Protein AF-A0A915JP11-F1 (afdb_monomer_lite)

Structure (mmCIF, N/CA/C/O backbone):
data_AF-A0A915JP11-F1
#
_entry.id   AF-A0A915JP11-F1
#
loop_
_atom_site.group_PDB
_atom_site.id
_atom_site.type_symbol
_atom_site.label_atom_id
_atom_site.label_alt_id
_atom_site.label_comp_id
_atom_site.label_asym_id
_atom_site.label_entity_id
_atom_site.label_seq_id
_atom_site.pdbx_PDB_ins_code
_atom_site.Cartn_x
_atom_site.Cartn_y
_atom_site.Cartn_z
_atom_site.occupancy
_atom_site.B_iso_or_equiv
_atom_site.auth_seq_id
_atom_site.auth_comp_id
_atom_site.auth_asym_id
_atom_site.auth_atom_id
_atom_site.pdbx_PDB_model_num
ATOM 1 N N . MET A 1 1 ? -31.292 -20.12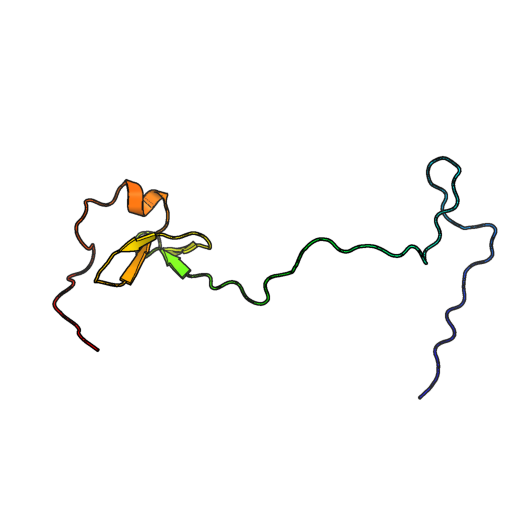7 31.439 1.00 42.88 1 MET A N 1
ATOM 2 C CA . MET A 1 1 ? -30.057 -19.320 31.314 1.00 42.88 1 MET A CA 1
ATOM 3 C C . MET A 1 1 ? -30.104 -18.273 32.416 1.00 42.88 1 MET A C 1
ATOM 5 O O . MET A 1 1 ? -31.109 -17.583 32.515 1.00 42.88 1 MET A O 1
ATOM 9 N N . LYS A 1 2 ? -29.148 -18.281 33.350 1.00 35.84 2 LYS A N 1
ATOM 10 C CA . LYS A 1 2 ? -29.234 -17.520 34.608 1.00 35.84 2 LYS A CA 1
ATOM 11 C C . LYS A 1 2 ? -28.911 -16.046 34.335 1.00 35.84 2 LYS A C 1
ATOM 13 O O . LYS A 1 2 ? -27.833 -15.752 33.833 1.00 35.84 2 LYS A O 1
ATOM 18 N N . GLY A 1 3 ? -29.850 -15.146 34.632 1.00 38.09 3 GLY A N 1
ATOM 19 C CA . GLY A 1 3 ? -29.633 -13.704 34.533 1.00 38.09 3 GLY A CA 1
ATOM 20 C C . GLY A 1 3 ? -28.613 -13.261 35.577 1.00 38.09 3 GLY A C 1
ATOM 21 O O . GLY A 1 3 ? -28.842 -13.423 36.774 1.00 38.09 3 GLY A O 1
ATOM 22 N N . HIS A 1 4 ? -27.472 -12.743 35.130 1.00 45.12 4 HIS A N 1
ATOM 23 C CA . HIS A 1 4 ? -26.507 -12.103 36.014 1.00 45.12 4 HIS A CA 1
ATOM 24 C C . HIS A 1 4 ? -27.085 -10.760 36.470 1.00 45.12 4 HIS A C 1
ATOM 26 O O . HIS A 1 4 ? -27.170 -9.812 35.692 1.00 45.12 4 HIS A O 1
ATOM 32 N N . SER A 1 5 ? -27.507 -10.688 37.732 1.00 46.62 5 SER A N 1
ATOM 33 C CA . SER A 1 5 ? -27.869 -9.427 38.376 1.00 46.62 5 SER A CA 1
ATOM 34 C C . SER A 1 5 ? -26.592 -8.614 38.580 1.00 46.62 5 SER A C 1
ATOM 36 O O . SER A 1 5 ? -25.774 -8.951 39.434 1.00 46.62 5 SER A O 1
ATOM 38 N N . ILE A 1 6 ? -26.404 -7.558 37.787 1.00 57.22 6 ILE A N 1
ATOM 39 C CA . ILE A 1 6 ? -25.338 -6.581 38.012 1.00 57.22 6 ILE A CA 1
ATOM 40 C C . ILE A 1 6 ? -25.601 -5.881 39.351 1.00 57.22 6 ILE A C 1
ATOM 42 O O . ILE A 1 6 ? -26.597 -5.181 39.525 1.00 57.22 6 ILE A O 1
ATOM 46 N N . HIS A 1 7 ? -24.752 -6.125 40.346 1.00 59.22 7 HIS A N 1
ATOM 47 C CA . HIS A 1 7 ? -24.826 -5.407 41.612 1.00 59.22 7 HIS A CA 1
ATOM 48 C C . HIS A 1 7 ? -24.224 -4.017 41.378 1.00 59.22 7 HIS A C 1
ATOM 50 O O . HIS A 1 7 ? -23.012 -3.879 41.227 1.00 59.22 7 HIS A O 1
ATOM 56 N N . LEU A 1 8 ? -25.073 -2.996 41.246 1.00 59.44 8 LEU A N 1
ATOM 57 C CA . LEU A 1 8 ? -24.614 -1.612 41.144 1.00 59.44 8 LEU A CA 1
ATOM 58 C C . LEU A 1 8 ? -24.030 -1.186 42.503 1.00 59.44 8 LEU A C 1
ATOM 60 O O . LEU A 1 8 ? -24.673 -1.438 43.526 1.00 59.44 8 LEU A O 1
ATOM 64 N N . PRO A 1 9 ? -22.846 -0.548 42.545 1.00 60.47 9 PRO A N 1
ATOM 65 C CA . PRO A 1 9 ? -22.265 -0.084 43.797 1.00 60.47 9 PRO A CA 1
ATOM 66 C C . PRO A 1 9 ? -23.165 0.973 44.464 1.00 60.47 9 PRO A C 1
ATOM 68 O O . PRO A 1 9 ? -23.882 1.712 43.772 1.00 60.47 9 PRO A O 1
ATOM 71 N N . PRO A 1 10 ? -23.146 1.066 45.806 1.00 64.12 10 PRO A N 1
ATOM 72 C CA . PRO A 1 10 ? -23.921 2.054 46.544 1.00 64.12 10 PRO A CA 1
ATOM 73 C C . PRO A 1 10 ? -23.599 3.483 46.075 1.00 64.12 10 PRO A C 1
ATOM 75 O O . PRO A 1 10 ? -22.467 3.837 45.751 1.00 64.12 10 PRO A O 1
ATOM 78 N N . ARG A 1 11 ? -24.638 4.327 46.039 1.00 56.25 11 ARG A N 1
ATOM 79 C CA . ARG A 1 11 ? -24.660 5.690 45.463 1.00 56.25 11 ARG A CA 1
ATOM 80 C C . ARG A 1 11 ? -23.569 6.642 45.993 1.00 56.25 11 ARG A C 1
ATOM 82 O O . ARG A 1 11 ? -23.351 7.687 45.384 1.00 56.25 11 ARG A O 1
ATOM 89 N N . SER A 1 12 ? -22.921 6.310 47.108 1.00 61.59 12 SER A N 1
ATOM 90 C CA . SER A 1 12 ? -21.874 7.092 47.774 1.00 61.59 12 SER A CA 1
ATOM 91 C C . SER A 1 12 ? -20.483 6.989 47.136 1.00 61.59 12 SER A C 1
ATOM 93 O O . SER A 1 12 ? -19.657 7.848 47.415 1.00 61.59 12 SER A O 1
ATOM 95 N N . GLU A 1 13 ? -20.221 6.000 46.275 1.00 63.84 13 GLU A N 1
ATOM 96 C CA . GLU A 1 13 ? -18.880 5.737 45.704 1.00 63.84 13 GLU A CA 1
ATOM 97 C C . GLU A 1 13 ? -18.777 6.033 44.197 1.00 63.84 13 GLU A C 1
ATOM 99 O O . GLU A 1 13 ? -17.846 5.602 43.519 1.00 63.84 13 GLU A O 1
ATOM 104 N N . GLN A 1 14 ? -19.741 6.761 43.628 1.00 64.44 14 GLN A N 1
ATOM 105 C CA . GLN A 1 14 ? -19.731 7.039 42.191 1.00 64.44 14 GLN A CA 1
ATOM 106 C C . GLN A 1 14 ? -18.619 8.038 41.826 1.00 64.44 14 GLN A C 1
ATOM 108 O O . GLN A 1 14 ? -18.531 9.099 42.452 1.00 64.44 14 GLN A O 1
ATOM 113 N N . PRO A 1 15 ? -17.800 7.749 40.797 1.00 63.00 15 PRO A N 1
ATOM 114 C CA . PRO A 1 15 ? -16.757 8.661 40.356 1.00 63.00 15 PRO A CA 1
ATOM 115 C C . PRO A 1 15 ? -17.371 9.983 39.877 1.00 63.00 15 PRO A C 1
ATOM 117 O O . PRO A 1 15 ? -18.377 10.017 39.162 1.00 63.00 15 PRO A O 1
ATOM 120 N N . THR A 1 16 ? -16.767 11.092 40.295 1.00 67.94 16 THR A N 1
ATOM 121 C CA . THR A 1 16 ? -17.162 12.442 39.880 1.00 67.94 16 THR A CA 1
ATOM 122 C C . THR A 1 16 ? -16.072 13.043 39.000 1.00 67.94 16 THR A C 1
ATOM 124 O O . THR A 1 16 ? -14.887 12.804 39.221 1.00 67.94 16 THR A O 1
ATOM 127 N N . HIS A 1 17 ? -16.464 13.822 37.994 1.00 68.25 17 HIS A N 1
ATOM 128 C CA . HIS A 1 17 ? -15.553 14.602 37.157 1.00 68.25 17 HIS A CA 1
ATOM 129 C C . HIS A 1 17 ? -16.060 16.043 37.131 1.00 68.25 17 HIS A C 1
ATOM 131 O O . HIS A 1 17 ? -17.227 16.280 36.826 1.00 68.25 17 HIS A O 1
ATOM 137 N N . HIS A 1 18 ? -15.220 16.996 37.543 1.00 71.19 18 HIS A N 1
ATOM 138 C CA . HIS A 1 18 ? -15.594 18.407 37.753 1.00 71.19 18 HIS A CA 1
ATOM 139 C C . HIS A 1 18 ? -16.854 18.614 38.618 1.00 71.19 18 HIS A C 1
ATOM 141 O O . HIS A 1 18 ? -17.699 19.452 38.320 1.00 71.19 18 HIS A O 1
ATOM 147 N N . GLY A 1 19 ? -17.017 17.824 39.684 1.00 71.81 19 GLY A N 1
ATOM 148 C CA . GLY A 1 19 ? -18.182 17.916 40.577 1.00 71.81 19 GLY A CA 1
ATOM 149 C C . GLY A 1 19 ? -19.488 17.381 39.978 1.00 71.81 19 GLY A C 1
ATOM 150 O O . GLY A 1 19 ? -20.506 17.331 40.668 1.00 71.81 19 GLY A O 1
ATOM 151 N N . GLN A 1 20 ? -19.466 16.920 38.726 1.00 68.25 20 GLN A N 1
ATOM 152 C CA . GLN A 1 20 ? -20.593 16.268 38.081 1.00 68.25 20 GLN A CA 1
ATOM 153 C C . GLN A 1 20 ? -20.481 14.750 38.254 1.00 68.25 20 GLN A C 1
ATOM 155 O O . GLN A 1 20 ? -19.412 14.154 38.100 1.00 68.25 20 GLN A O 1
ATOM 160 N N . LYS A 1 21 ? -21.599 14.111 38.612 1.00 66.31 21 LYS A N 1
ATOM 161 C CA . LYS A 1 21 ? -21.676 12.654 38.762 1.00 66.31 21 LYS A CA 1
ATOM 162 C C . LYS A 1 21 ? -21.543 12.004 37.392 1.00 66.31 21 LYS A C 1
ATOM 164 O O . LYS A 1 21 ? -22.374 12.258 36.519 1.00 66.31 21 LYS A O 1
ATOM 169 N N . LEU A 1 22 ? -20.525 11.166 37.213 1.00 64.06 22 LEU A N 1
ATOM 170 C CA . LEU A 1 22 ? -20.402 10.357 36.010 1.00 64.06 22 LEU A CA 1
ATOM 171 C C . LEU A 1 22 ? -21.411 9.211 36.102 1.00 64.06 22 LEU A C 1
ATOM 173 O O . LEU A 1 22 ? -21.349 8.373 36.999 1.00 64.06 22 LEU A O 1
ATOM 177 N N . ASN A 1 23 ? -22.374 9.193 35.185 1.00 66.94 23 ASN A N 1
ATOM 178 C CA . ASN A 1 23 ? -23.281 8.068 35.020 1.00 66.94 23 ASN A CA 1
ATOM 179 C C . ASN A 1 23 ? -22.676 7.109 33.992 1.00 66.94 23 ASN A C 1
ATOM 181 O O . ASN A 1 23 ? -22.46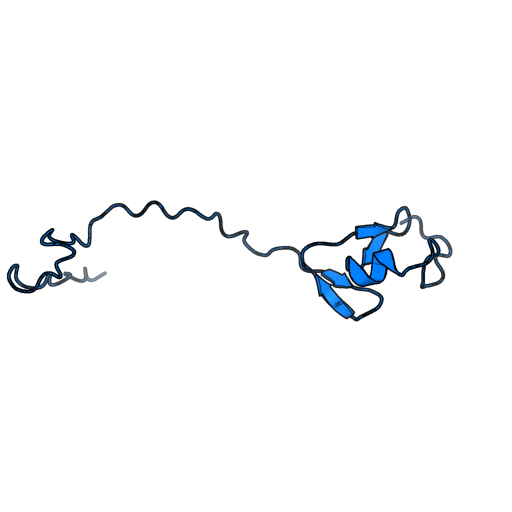3 7.495 32.846 1.00 66.94 23 ASN A O 1
ATOM 185 N N . TRP A 1 24 ? -22.456 5.854 34.380 1.00 68.88 24 TRP A N 1
ATOM 186 C CA . TRP A 1 24 ? -22.007 4.798 33.467 1.00 68.88 24 TRP A CA 1
ATOM 187 C C . TRP A 1 24 ? -23.011 4.492 32.339 1.00 68.88 24 TRP A C 1
ATOM 189 O O . TRP A 1 24 ? -22.634 3.882 31.348 1.00 68.88 24 TRP A O 1
ATOM 199 N N . ASN A 1 25 ? -24.263 4.955 32.447 1.00 71.00 25 ASN A N 1
ATOM 200 C CA . ASN A 1 25 ? -25.282 4.874 31.391 1.00 71.00 25 ASN A CA 1
ATOM 201 C C . ASN A 1 25 ? -25.236 6.059 30.406 1.00 71.00 25 ASN A C 1
ATOM 203 O O . ASN A 1 25 ? -26.260 6.416 29.824 1.00 71.00 25 ASN A O 1
ATOM 207 N N . TYR A 1 26 ? -24.095 6.732 30.256 1.00 71.75 26 TYR A N 1
ATOM 208 C CA . TYR A 1 26 ? -23.955 7.753 29.224 1.00 71.75 26 TYR A CA 1
ATOM 209 C C . TYR A 1 26 ? -23.937 7.090 27.843 1.00 71.75 26 TYR A C 1
ATOM 211 O O . TYR A 1 26 ? -23.167 6.160 27.606 1.00 71.75 26 TYR A O 1
ATOM 219 N N . THR A 1 27 ? -24.773 7.567 26.923 1.00 64.62 27 THR A N 1
ATOM 220 C CA . THR A 1 27 ? -24.759 7.104 25.534 1.00 64.62 27 THR A CA 1
ATOM 221 C C . THR A 1 27 ? -23.485 7.607 24.863 1.00 64.62 27 THR A C 1
ATOM 223 O O . THR A 1 27 ? -23.378 8.773 24.489 1.00 64.62 27 THR A O 1
ATOM 226 N N . ILE A 1 28 ? -22.489 6.731 24.751 1.00 65.31 28 ILE A N 1
ATOM 227 C CA . ILE A 1 28 ? -21.240 7.021 24.049 1.00 65.31 28 ILE A CA 1
ATOM 228 C C . ILE A 1 28 ? -21.512 6.931 22.544 1.00 65.31 28 ILE A C 1
ATOM 230 O O . ILE A 1 28 ? -21.825 5.860 22.030 1.00 65.31 28 ILE A O 1
ATOM 234 N N . ASN A 1 29 ? -21.350 8.044 21.829 1.00 67.56 29 ASN A N 1
ATOM 235 C CA . ASN A 1 29 ? -21.286 8.031 20.370 1.00 67.56 29 ASN A CA 1
ATOM 236 C C . ASN A 1 29 ? -19.875 7.600 19.960 1.00 67.56 29 ASN A C 1
ATOM 238 O O . ASN A 1 29 ? -18.955 8.416 19.930 1.00 67.56 29 ASN A O 1
ATOM 242 N N . LEU A 1 30 ? -19.687 6.307 19.692 1.00 67.38 30 LEU A N 1
ATOM 243 C CA . LEU A 1 30 ? -18.440 5.794 19.129 1.00 67.38 30 LEU A CA 1
ATOM 244 C C . LEU A 1 30 ? -18.297 6.333 17.699 1.00 67.38 30 LEU A C 1
ATOM 246 O O . LEU A 1 30 ? -18.981 5.878 16.786 1.00 67.38 30 LEU A O 1
ATOM 250 N N . ILE A 1 31 ? -17.436 7.335 17.514 1.00 70.06 31 ILE A N 1
ATOM 251 C CA . ILE A 1 31 ? -17.091 7.868 16.193 1.00 70.06 31 ILE A CA 1
ATOM 252 C C . ILE A 1 31 ? -15.864 7.105 15.696 1.00 70.06 31 ILE A C 1
ATOM 254 O O . ILE A 1 31 ? -14.773 7.245 16.244 1.00 70.06 31 ILE A O 1
ATOM 258 N N . GLY A 1 32 ? -16.062 6.284 14.668 1.00 64.31 32 GLY A N 1
ATOM 259 C CA . GLY A 1 32 ? -15.013 5.508 14.019 1.00 64.31 32 GLY A CA 1
ATOM 260 C C . GLY A 1 32 ? -15.582 4.210 13.471 1.00 64.31 32 GLY A C 1
ATOM 261 O O . GLY A 1 32 ? -15.708 3.229 14.201 1.00 64.31 32 GLY A O 1
ATOM 262 N N . GLU A 1 33 ? -15.935 4.196 12.188 1.00 69.94 33 GLU A N 1
ATOM 263 C CA . GLU A 1 33 ? -16.187 2.939 11.492 1.00 69.94 33 GLU A CA 1
ATOM 264 C C . GLU A 1 33 ? -14.851 2.197 11.407 1.00 69.94 33 GLU A C 1
ATOM 266 O O . GLU A 1 33 ? -13.940 2.585 10.673 1.00 69.94 33 GLU A O 1
ATOM 271 N N . LYS A 1 34 ? -14.694 1.159 12.232 1.00 70.31 34 LYS A N 1
ATOM 272 C CA . LYS A 1 34 ? -13.575 0.234 12.092 1.00 70.31 34 LYS A CA 1
ATOM 273 C C . LYS A 1 34 ? -13.755 -0.446 10.744 1.00 70.31 34 LYS A C 1
ATOM 275 O O . LYS A 1 34 ? -14.664 -1.258 10.623 1.00 70.31 34 LYS A O 1
ATOM 280 N N . VAL A 1 35 ? -12.896 -0.136 9.774 1.00 70.00 35 VAL A N 1
ATOM 281 C CA . VAL A 1 35 ? -12.831 -0.890 8.520 1.00 70.00 35 VAL A CA 1
ATOM 282 C C . VAL A 1 35 ? -12.483 -2.331 8.901 1.00 70.00 35 VAL A C 1
ATOM 284 O O . VAL A 1 35 ? -11.387 -2.558 9.429 1.00 70.00 35 VAL A O 1
ATOM 287 N N . PRO A 1 36 ? -13.419 -3.285 8.755 1.00 61.47 36 PRO A N 1
ATOM 288 C CA . PRO A 1 36 ? -13.111 -4.678 8.997 1.00 61.47 36 PRO A CA 1
ATOM 289 C C . PRO A 1 36 ? -12.191 -5.097 7.854 1.00 61.47 36 PRO A C 1
ATOM 291 O O . PRO A 1 36 ? -12.590 -5.070 6.697 1.00 61.47 36 PRO A O 1
ATOM 294 N N . ASP A 1 37 ? -10.939 -5.389 8.196 1.00 69.81 37 ASP A N 1
ATOM 295 C CA . ASP A 1 37 ? -9.949 -5.964 7.286 1.00 69.81 37 ASP A CA 1
ATOM 296 C C . ASP A 1 37 ? -9.552 -5.036 6.122 1.00 69.81 37 ASP A C 1
ATOM 298 O O . ASP A 1 37 ? -9.883 -5.295 4.965 1.00 69.81 37 ASP A O 1
ATOM 302 N N . PRO A 1 38 ? -8.827 -3.931 6.396 1.00 76.12 38 PRO A N 1
ATOM 303 C CA . PRO A 1 38 ? -8.257 -3.136 5.318 1.00 76.12 38 PRO A CA 1
ATOM 304 C C . PRO A 1 38 ? -7.322 -4.007 4.469 1.00 76.12 38 PRO A C 1
ATOM 306 O O . PRO A 1 38 ? -6.450 -4.688 5.010 1.00 76.12 38 PRO A O 1
ATOM 309 N N . ASP A 1 39 ? -7.477 -3.950 3.146 1.00 83.19 39 ASP A N 1
ATOM 310 C CA . ASP A 1 39 ? -6.565 -4.611 2.212 1.00 83.19 39 ASP A CA 1
ATOM 311 C C . ASP A 1 39 ? -5.170 -3.980 2.329 1.00 83.19 39 ASP A C 1
ATOM 313 O O . ASP A 1 39 ? -4.899 -2.890 1.815 1.00 83.19 39 ASP A O 1
ATOM 317 N N . ILE A 1 40 ? -4.281 -4.668 3.044 1.00 88.88 40 ILE A N 1
ATOM 318 C CA . ILE A 1 40 ? -2.870 -4.310 3.166 1.00 88.88 40 ILE A CA 1
ATOM 319 C C . ILE A 1 40 ? -2.115 -5.027 2.050 1.00 88.88 40 ILE A C 1
ATOM 321 O O . ILE A 1 40 ? -2.127 -6.255 1.961 1.00 88.88 40 ILE A O 1
ATOM 325 N N . HIS A 1 41 ? -1.425 -4.261 1.212 1.00 91.00 41 HIS A N 1
ATOM 326 C CA . HIS A 1 41 ? -0.529 -4.811 0.196 1.00 91.00 41 HIS A CA 1
ATOM 327 C C . HIS A 1 41 ? 0.923 -4.730 0.656 1.00 91.00 41 HIS A C 1
ATOM 329 O O . HIS A 1 41 ? 1.234 -4.001 1.589 1.00 91.00 41 HIS A O 1
ATOM 335 N N . CYS A 1 42 ? 1.828 -5.429 -0.023 1.00 92.56 42 CYS A N 1
ATOM 336 C CA . CYS A 1 42 ? 3.266 -5.241 0.157 1.00 92.56 42 CYS A CA 1
ATOM 337 C C . CYS A 1 42 ? 3.837 -4.454 -1.026 1.00 92.56 42 CYS A C 1
ATOM 339 O O . CYS A 1 42 ? 3.423 -4.654 -2.168 1.00 92.56 42 CYS A O 1
ATOM 341 N N . CYS A 1 43 ? 4.772 -3.546 -0.754 1.00 91.69 43 CYS A N 1
ATOM 342 C CA . CYS A 1 43 ? 5.509 -2.836 -1.796 1.00 91.69 43 CYS A CA 1
ATOM 343 C C . CYS A 1 43 ? 6.440 -3.797 -2.541 1.00 91.69 43 CYS A C 1
ATOM 345 O O . CYS A 1 43 ? 7.272 -4.430 -1.905 1.00 91.69 43 CYS A O 1
ATOM 347 N N . GLU A 1 44 ? 6.405 -3.820 -3.870 1.00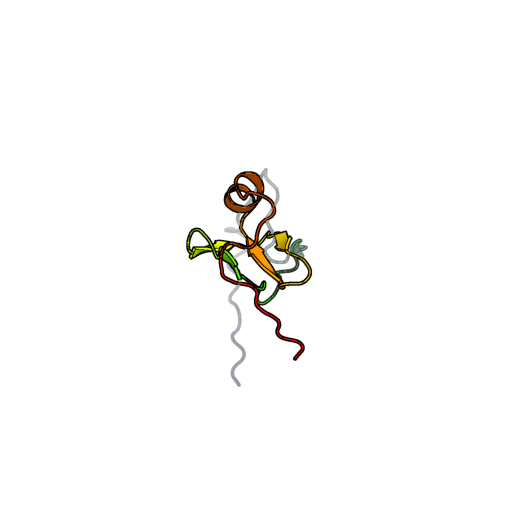 88.50 44 GLU A N 1
ATOM 348 C CA . GLU A 1 44 ? 7.243 -4.738 -4.664 1.00 88.50 44 GLU A CA 1
ATOM 349 C C . GLU A 1 44 ? 8.745 -4.407 -4.693 1.00 88.50 44 GLU A C 1
ATOM 351 O O . GLU A 1 44 ? 9.536 -5.166 -5.243 1.00 88.50 44 GLU A O 1
ATOM 356 N N . ILE A 1 45 ? 9.154 -3.258 -4.146 1.00 87.12 45 ILE A N 1
ATOM 357 C CA . ILE A 1 45 ? 10.565 -2.838 -4.115 1.00 87.12 45 ILE A CA 1
ATOM 358 C C . ILE A 1 45 ? 11.195 -3.060 -2.737 1.00 87.12 45 ILE A C 1
ATOM 360 O O . ILE A 1 45 ? 12.368 -3.412 -2.654 1.00 87.12 45 ILE A O 1
ATOM 364 N N . CYS A 1 46 ? 10.454 -2.805 -1.656 1.00 92.38 46 CYS A N 1
ATOM 365 C CA . CYS A 1 46 ? 10.987 -2.877 -0.292 1.00 92.38 46 CYS A CA 1
ATOM 366 C C . CYS A 1 46 ? 10.306 -3.923 0.595 1.00 92.38 46 CYS A C 1
ATOM 368 O O . CYS A 1 46 ? 10.664 -4.023 1.766 1.00 92.38 46 CYS A O 1
ATOM 370 N N . ASP A 1 47 ? 9.311 -4.645 0.074 1.00 92.12 47 ASP A N 1
ATOM 371 C CA . ASP A 1 47 ? 8.539 -5.691 0.757 1.00 92.12 47 ASP A CA 1
ATOM 372 C C . ASP A 1 47 ? 7.827 -5.249 2.048 1.00 92.12 47 ASP A C 1
ATOM 374 O O . ASP A 1 47 ? 7.332 -6.068 2.822 1.00 92.12 47 ASP A O 1
ATOM 378 N N . LEU A 1 48 ? 7.725 -3.938 2.283 1.00 93.31 48 LEU A N 1
ATOM 379 C CA . LEU A 1 48 ? 7.028 -3.397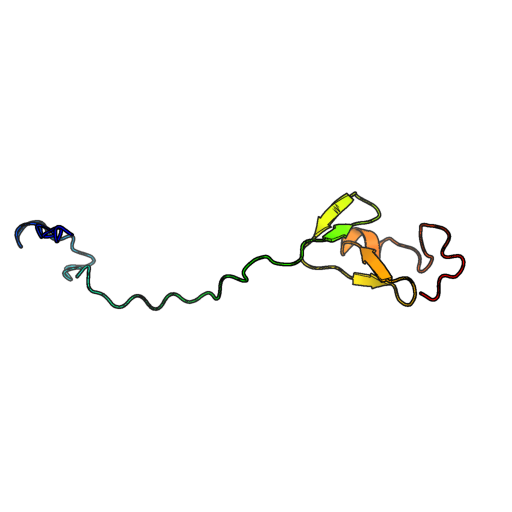 3.444 1.00 93.31 48 LEU A CA 1
ATOM 380 C C . LEU A 1 48 ? 5.507 -3.384 3.222 1.00 93.31 48 LEU A C 1
ATOM 382 O O . LEU A 1 48 ? 5.058 -3.032 2.122 1.00 93.31 48 LEU A O 1
ATOM 386 N N . PRO A 1 49 ? 4.709 -3.699 4.260 1.00 93.19 49 PRO A N 1
ATOM 387 C CA . PRO A 1 49 ? 3.258 -3.600 4.198 1.00 93.19 49 PRO A CA 1
ATOM 388 C C . PRO A 1 49 ? 2.814 -2.137 4.075 1.00 93.19 49 PRO A C 1
ATOM 390 O O . PRO A 1 49 ? 3.318 -1.255 4.773 1.00 93.19 49 PRO A O 1
ATOM 393 N N . ILE A 1 50 ? 1.846 -1.881 3.200 1.00 93.00 50 ILE A N 1
ATOM 394 C CA . ILE A 1 50 ? 1.326 -0.557 2.872 1.00 93.00 50 ILE A CA 1
ATOM 395 C C . ILE A 1 50 ? -0.196 -0.551 2.790 1.00 93.00 50 ILE A C 1
ATOM 397 O O . ILE A 1 50 ? -0.817 -1.411 2.167 1.00 93.00 50 ILE A O 1
ATOM 401 N N . LEU A 1 51 ? -0.781 0.476 3.405 1.00 88.44 51 LEU A N 1
ATOM 402 C CA . LEU A 1 51 ? -2.215 0.757 3.351 1.00 88.44 51 LEU A CA 1
ATOM 403 C C . LEU A 1 51 ? -2.562 1.725 2.209 1.00 88.44 51 LEU A C 1
ATOM 405 O O . LEU A 1 51 ? -3.573 1.569 1.535 1.00 88.44 51 LEU A O 1
ATOM 409 N N . ILE A 1 52 ? -1.704 2.722 1.978 1.00 85.81 52 ILE A N 1
ATOM 410 C CA . ILE A 1 52 ? -1.830 3.683 0.879 1.00 85.81 52 ILE A CA 1
ATOM 411 C C . ILE A 1 52 ? -0.739 3.367 -0.131 1.00 85.81 52 ILE A C 1
ATOM 413 O O . ILE A 1 52 ? 0.442 3.304 0.215 1.00 85.81 52 ILE A O 1
ATOM 417 N N . TYR A 1 53 ? -1.136 3.167 -1.380 1.00 88.38 53 TYR A N 1
ATOM 418 C CA . TYR A 1 53 ? -0.238 2.693 -2.418 1.00 88.38 53 TYR A CA 1
ATOM 419 C C . TYR A 1 53 ? -0.638 3.224 -3.791 1.00 88.38 53 TYR A C 1
ATOM 421 O O . TYR A 1 53 ? -1.805 3.519 -4.056 1.00 88.38 53 TYR A O 1
ATOM 429 N N . GLY A 1 54 ? 0.351 3.341 -4.674 1.00 85.62 54 GLY A N 1
ATOM 430 C CA . GLY A 1 54 ? 0.128 3.595 -6.094 1.00 85.62 54 GLY A CA 1
ATOM 431 C C . GLY A 1 54 ? 0.059 2.279 -6.866 1.00 85.62 54 GLY A C 1
ATOM 432 O O . GLY A 1 54 ? 0.808 1.349 -6.563 1.00 85.62 54 GLY A O 1
ATOM 433 N N . ARG A 1 55 ? -0.814 2.208 -7.878 1.00 86.44 55 ARG A N 1
ATOM 434 C CA . ARG A 1 55 ? -0.838 1.112 -8.859 1.00 86.44 55 ARG A CA 1
ATOM 435 C C . ARG A 1 55 ? -0.254 1.595 -10.176 1.00 86.44 55 ARG A C 1
ATOM 437 O O . ARG A 1 55 ? -0.712 2.595 -10.727 1.00 86.44 55 ARG A O 1
ATOM 444 N N . MET A 1 56 ? 0.717 0.866 -10.710 1.00 85.12 56 MET A N 1
ATOM 445 C CA . MET A 1 56 ? 1.243 1.141 -12.043 1.00 85.12 56 MET A CA 1
ATOM 446 C C . MET A 1 56 ? 0.333 0.509 -13.097 1.00 85.12 56 MET A C 1
ATOM 448 O O . MET A 1 56 ? 0.087 -0.692 -13.079 1.00 85.12 56 MET A O 1
ATOM 452 N N . LEU A 1 57 ? -0.185 1.305 -14.029 1.00 81.50 57 LEU A N 1
ATOM 453 C CA . LEU A 1 57 ? -1.001 0.807 -15.138 1.00 81.50 57 LEU A CA 1
ATOM 454 C C . LEU A 1 57 ? -0.138 0.642 -16.399 1.00 81.50 57 LEU A C 1
ATOM 456 O O . LEU A 1 57 ? 0.732 1.480 -16.636 1.00 81.50 57 LEU A O 1
ATOM 460 N N . PRO A 1 58 ? -0.353 -0.408 -17.217 1.00 79.12 58 PRO A N 1
ATOM 461 C CA . PRO A 1 58 ? -1.402 -1.435 -17.110 1.00 79.12 58 PRO A CA 1
ATOM 462 C C . PRO A 1 58 ? -1.038 -2.657 -16.241 1.00 79.12 58 PRO A C 1
ATOM 464 O O . PRO A 1 58 ? -1.882 -3.517 -16.023 1.00 79.12 58 PRO A O 1
ATOM 467 N N . CYS A 1 59 ? 0.199 -2.757 -15.755 1.00 84.19 59 CYS A N 1
ATOM 468 C CA . CYS A 1 59 ? 0.748 -3.971 -15.133 1.00 84.19 59 CYS A CA 1
ATOM 469 C C . CYS A 1 59 ? 0.230 -4.301 -13.721 1.00 84.19 59 CYS A C 1
ATOM 471 O O . CYS A 1 59 ? 0.464 -5.398 -13.232 1.00 84.19 59 CYS A O 1
ATOM 473 N N . LYS A 1 60 ? -0.496 -3.379 -13.081 1.00 84.81 60 LYS A N 1
ATOM 474 C CA . LYS A 1 60 ? -1.084 -3.490 -11.734 1.00 84.81 60 LYS A CA 1
ATOM 475 C C . LYS A 1 60 ? -0.085 -3.653 -10.580 1.00 84.81 60 LYS A C 1
ATOM 477 O O . LYS A 1 60 ? -0.546 -3.885 -9.464 1.00 84.81 60 LYS A O 1
ATOM 482 N N . HIS A 1 61 ? 1.215 -3.460 -10.804 1.00 86.75 61 HIS A N 1
ATOM 483 C CA . HIS A 1 61 ? 2.207 -3.526 -9.730 1.00 86.75 61 HIS A CA 1
ATOM 484 C C . HIS A 1 61 ? 1.974 -2.456 -8.658 1.00 86.75 61 HIS A C 1
ATOM 486 O O . HIS A 1 61 ? 1.512 -1.345 -8.963 1.00 86.75 61 HIS A O 1
ATOM 492 N N . VAL A 1 62 ? 2.281 -2.811 -7.412 1.00 90.12 62 VAL A N 1
ATOM 493 C CA . VAL A 1 62 ? 1.941 -2.036 -6.213 1.00 90.12 62 VAL A CA 1
ATOM 494 C C . VAL A 1 62 ? 3.200 -1.518 -5.514 1.00 90.12 62 VAL A C 1
ATOM 496 O O . VAL A 1 62 ? 4.116 -2.273 -5.192 1.00 90.12 62 VAL A O 1
ATOM 499 N N . PHE A 1 63 ? 3.233 -0.211 -5.236 1.00 91.12 63 PHE A N 1
ATOM 500 C CA . PHE A 1 63 ? 4.392 0.451 -4.629 1.00 91.12 63 PHE A CA 1
ATOM 501 C C . PHE A 1 63 ? 3.996 1.382 -3.483 1.00 91.12 63 PHE A C 1
ATOM 503 O O . PHE A 1 63 ? 2.962 2.057 -3.536 1.00 91.12 63 PHE A O 1
ATOM 510 N N . CYS A 1 64 ? 4.867 1.479 -2.474 1.00 92.88 64 CYS A N 1
ATOM 511 C CA . CYS A 1 64 ? 4.790 2.547 -1.482 1.00 92.88 64 CYS A CA 1
ATOM 512 C C . CYS A 1 64 ? 5.152 3.898 -2.118 1.00 92.88 64 CYS A C 1
ATOM 514 O O . CYS A 1 64 ? 5.829 3.949 -3.148 1.00 92.88 64 CYS A O 1
ATOM 516 N N . TYR A 1 65 ? 4.737 4.997 -1.488 1.00 89.75 65 TYR A N 1
ATOM 517 C CA . TYR A 1 65 ? 5.002 6.351 -1.986 1.00 89.75 65 TYR A CA 1
ATOM 518 C C . TYR A 1 65 ? 6.501 6.626 -2.218 1.00 89.75 65 TYR A C 1
ATOM 520 O O . TYR A 1 65 ? 6.894 7.157 -3.259 1.00 89.75 65 TYR A O 1
ATOM 528 N N . ASP A 1 66 ? 7.359 6.196 -1.291 1.00 90.81 66 ASP A N 1
ATOM 529 C CA . ASP A 1 66 ? 8.805 6.436 -1.373 1.00 90.81 66 ASP A CA 1
ATOM 530 C C . ASP A 1 66 ? 9.475 5.640 -2.495 1.00 90.81 66 ASP A C 1
ATOM 532 O O . ASP A 1 66 ? 10.408 6.123 -3.136 1.00 90.81 66 ASP A O 1
ATOM 536 N N . CYS A 1 67 ? 9.007 4.418 -2.753 1.00 89.38 67 CYS A N 1
ATOM 537 C CA . CYS A 1 67 ? 9.520 3.607 -3.852 1.00 89.38 67 CYS A CA 1
ATOM 538 C C . CYS A 1 67 ? 8.985 4.108 -5.196 1.00 89.38 67 CYS A C 1
ATOM 540 O O . CYS A 1 67 ? 9.750 4.209 -6.149 1.00 89.38 67 CYS A O 1
ATOM 542 N N . ALA A 1 68 ? 7.710 4.501 -5.264 1.00 86.31 68 ALA A N 1
ATOM 543 C CA . ALA A 1 68 ? 7.101 5.046 -6.475 1.00 86.31 68 ALA A CA 1
ATOM 544 C C . ALA A 1 68 ? 7.727 6.383 -6.905 1.00 86.31 68 ALA A C 1
ATOM 546 O O . ALA A 1 68 ? 7.917 6.616 -8.094 1.00 86.31 68 ALA A O 1
ATOM 547 N N . SER A 1 69 ? 8.073 7.254 -5.952 1.00 85.81 69 SER A N 1
ATOM 548 C CA . SER A 1 69 ? 8.705 8.551 -6.242 1.00 85.81 69 SER A CA 1
ATOM 549 C C . SER A 1 69 ? 10.145 8.428 -6.753 1.00 85.81 69 SER A C 1
ATOM 551 O O . SER A 1 69 ? 10.599 9.285 -7.510 1.00 85.81 69 SER A O 1
ATOM 553 N N . LYS A 1 70 ? 10.856 7.361 -6.366 1.00 85.25 70 LYS A N 1
ATOM 554 C CA . LYS A 1 70 ? 12.220 7.052 -6.830 1.00 85.25 70 LYS A CA 1
ATOM 555 C C . LYS A 1 70 ? 12.239 6.178 -8.081 1.00 85.25 70 LYS A C 1
ATOM 557 O O . LYS A 1 70 ? 13.247 6.153 -8.787 1.00 85.25 70 LYS A O 1
ATOM 562 N N . ALA A 1 71 ? 11.161 5.442 -8.340 1.00 70.69 71 ALA A N 1
ATOM 563 C CA . ALA A 1 71 ? 11.057 4.583 -9.502 1.00 70.69 71 ALA A CA 1
ATOM 564 C C . ALA A 1 71 ? 11.104 5.430 -10.781 1.00 70.69 71 ALA A C 1
ATOM 566 O O . ALA A 1 71 ? 10.290 6.325 -11.011 1.00 70.69 71 ALA A O 1
ATOM 567 N N . VAL A 1 72 ? 12.059 5.110 -11.656 1.00 66.06 72 VAL A N 1
ATOM 568 C CA . VAL A 1 72 ? 11.974 5.490 -13.069 1.00 66.06 72 VAL A CA 1
ATOM 569 C C . VAL A 1 72 ? 10.676 4.868 -13.595 1.00 66.06 72 VAL A C 1
ATOM 571 O O . VAL A 1 72 ? 10.322 3.786 -13.143 1.00 66.06 72 VAL A O 1
ATOM 574 N N . LYS A 1 73 ? 9.946 5.530 -14.505 1.00 70.19 73 LYS A N 1
ATOM 575 C CA . LYS A 1 73 ? 8.621 5.121 -15.047 1.00 70.19 73 LYS A CA 1
ATOM 576 C C . LYS A 1 73 ? 8.615 3.778 -15.820 1.00 70.19 73 LYS A C 1
ATOM 578 O O . LYS A 1 73 ? 7.848 3.594 -16.760 1.00 70.19 73 LYS A O 1
ATOM 583 N N . VAL A 1 74 ? 9.517 2.872 -15.481 1.00 73.44 74 VAL A N 1
ATOM 584 C CA . VAL A 1 74 ? 9.774 1.574 -16.071 1.00 73.44 74 VAL A CA 1
ATOM 585 C C . VAL A 1 74 ? 9.462 0.528 -15.012 1.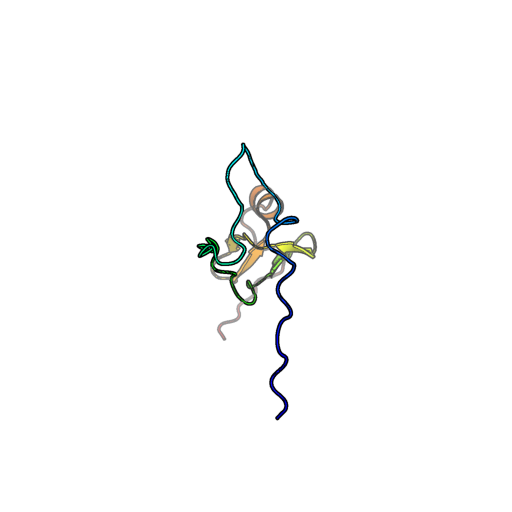00 73.44 74 VAL A C 1
ATOM 587 O O . VAL A 1 74 ? 9.823 0.657 -13.846 1.00 73.44 74 VAL A O 1
ATOM 590 N N . CYS A 1 75 ? 8.777 -0.520 -15.442 1.00 74.25 75 CYS A N 1
ATOM 591 C CA . CYS A 1 75 ? 8.408 -1.623 -14.581 1.00 74.25 75 CYS A CA 1
ATOM 592 C C . CYS A 1 75 ? 9.654 -2.380 -14.071 1.00 74.25 75 CYS A C 1
ATOM 594 O O . CYS A 1 75 ? 10.462 -2.786 -14.907 1.00 74.25 75 CYS A O 1
ATOM 596 N N . PRO A 1 76 ? 9.817 -2.592 -12.747 1.00 69.06 76 PRO A N 1
ATOM 597 C CA . PRO A 1 76 ? 11.027 -3.191 -12.170 1.00 69.06 76 PRO A CA 1
ATOM 598 C C . PRO A 1 76 ? 11.196 -4.679 -12.499 1.00 69.06 76 PRO A C 1
ATOM 600 O O . PRO A 1 76 ? 12.313 -5.191 -12.489 1.00 69.06 76 PRO A O 1
ATOM 603 N N . SER A 1 77 ? 10.114 -5.371 -12.853 1.00 63.47 77 SER A N 1
ATOM 604 C CA . SER A 1 77 ? 10.153 -6.764 -13.295 1.00 63.47 77 SER A CA 1
ATOM 605 C C . SER A 1 77 ? 9.519 -6.871 -14.676 1.00 63.47 77 SER A C 1
ATOM 607 O O . SER A 1 77 ? 8.406 -6.399 -14.877 1.00 63.47 77 SER A O 1
ATOM 609 N N . TYR A 1 78 ? 10.266 -7.430 -15.632 1.00 57.88 78 TYR A N 1
ATOM 610 C CA . TYR A 1 78 ? 9.881 -7.783 -17.005 1.00 57.88 78 TYR A CA 1
ATOM 611 C C . TYR A 1 78 ? 8.36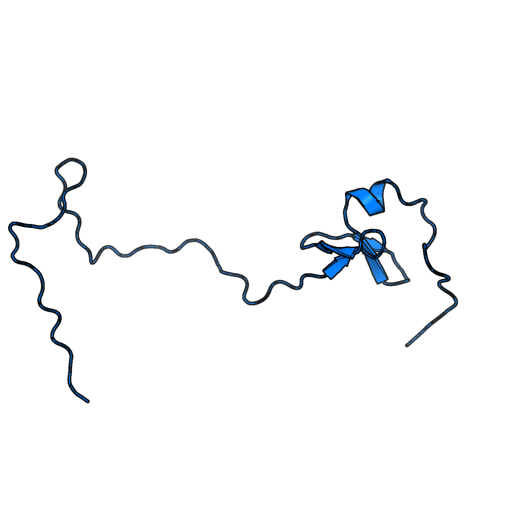3 -7.974 -17.198 1.00 57.88 78 TYR A C 1
ATOM 613 O O . TYR A 1 78 ? 7.836 -9.080 -17.096 1.00 57.88 78 TYR A O 1
ATOM 621 N N . CYS A 1 79 ? 7.638 -6.899 -17.515 1.00 55.91 79 CYS A N 1
ATOM 622 C CA . CYS A 1 79 ? 6.215 -6.994 -17.811 1.00 55.91 79 CYS A CA 1
ATOM 623 C C . CYS A 1 79 ? 6.047 -7.403 -19.279 1.00 55.91 79 CYS A C 1
ATOM 625 O O . CYS A 1 79 ? 5.628 -6.615 -20.125 1.00 55.91 79 CYS A O 1
ATOM 627 N N . VAL A 1 80 ? 6.440 -8.634 -19.603 1.00 51.19 80 VAL A N 1
ATOM 628 C CA . VAL A 1 80 ? 6.122 -9.256 -20.889 1.00 51.19 80 VAL A CA 1
ATOM 629 C C . VAL A 1 80 ? 4.710 -9.827 -20.791 1.00 51.19 80 VAL A C 1
ATOM 631 O O . VAL A 1 80 ? 4.488 -10.850 -20.163 1.00 51.19 80 VAL A O 1
ATOM 634 N N . SER A 1 81 ? 3.751 -9.079 -21.344 1.00 53.22 81 SER A N 1
ATOM 635 C CA . SER A 1 81 ? 2.383 -9.485 -21.702 1.00 53.22 81 SER A CA 1
ATOM 636 C C . SER A 1 81 ? 1.706 -10.548 -20.822 1.00 53.22 81 SER A C 1
ATOM 638 O O . SER A 1 81 ? 1.957 -11.731 -21.013 1.00 53.22 81 SER A O 1
ATOM 640 N N . TRP A 1 82 ? 0.709 -10.188 -20.013 1.00 41.50 82 TRP A N 1
ATOM 641 C CA . TRP A 1 82 ? -0.342 -11.158 -19.687 1.00 41.50 82 TRP A CA 1
ATOM 642 C C . TRP A 1 82 ? -1.713 -10.479 -19.630 1.00 41.50 82 TRP A C 1
ATOM 644 O O . TRP A 1 82 ? -2.111 -9.894 -18.629 1.00 41.50 82 TRP A O 1
ATOM 654 N N . ASN A 1 83 ? -2.422 -10.560 -20.761 1.00 42.78 83 ASN A N 1
ATOM 655 C CA . ASN A 1 83 ? -3.879 -10.609 -20.777 1.00 42.78 83 ASN A CA 1
ATOM 656 C C . ASN A 1 83 ? -4.293 -11.925 -20.095 1.00 42.78 83 ASN A C 1
ATOM 658 O O . ASN A 1 83 ? -4.230 -12.978 -20.732 1.00 42.78 83 ASN A O 1
ATOM 662 N N . ARG A 1 84 ? -4.720 -11.881 -18.833 1.00 41.62 84 ARG A N 1
ATOM 663 C CA . ARG A 1 84 ? -5.719 -12.813 -18.293 1.00 41.62 84 ARG A CA 1
ATOM 664 C C . ARG A 1 84 ? -6.550 -12.103 -17.238 1.00 41.62 84 ARG A C 1
ATOM 666 O O . ARG A 1 84 ? -5.977 -11.279 -16.491 1.00 41.62 84 ARG A O 1
#

Organism: Romanomermis culicivorax (NCBI:txid13658)

Secondary structure (DSSP, 8-state):
-------PPPGGG--EETTEEPPTT----------SS---EE-TTT--EESS-EE-TTT--EE-HHHHHHS-SS-SS-------

Radius of gyration: 26.67 Å; chains: 1; bounding box: 42×38×70 Å

Foldseek 3Di:
DDDDDDDDDPPPPADDDPNHGDDPPDPDPPPDDDPPDQDWDAAPPPRDTDNDWDAQPPQRHTHDPVCVVPDDNDDPDPPDDDDD

pLDDT: mean 71.99, std 15.22, range [35.84, 93.31]

Sequence (84 aa):
MKGHSIHLPPRSEQPTHHGQKLNWNYTINLIGEKVPDPDIHCCEICDLPILIYGRMLPCKHVFCYDCASKAVKVCPSYCVSWNR

InterPro domains:
  IPR001841 Zinc finger, RING-type [PS50089] (43-76)
  IPR013083 Zinc finger, RING/FYVE/PHD-type [G3DSA:3.30.40.10] (40-82)
  IPR017907 Zinc finger, RING-type, conserved site [PS00518] (59-68)
  IPR040383 E3 ubiquitin-protein ligase HAKAI/CBLL2 [PTHR13480] (20-76)